Protein AF-A0AA88YGV7-F1 (afdb_monomer)

Organism: Pinctada imbricata (NCBI:txid66713)

Foldseek 3Di:
DADLVLVVVVVVVDVVPDPLAAAEDDFDQDPVTLVRCCVRVDDPDPRYDYDHDDPLVVVLVCLLPDQEAEDEPDPSSVVSVVNNPRYAYEYEPPPPDPDPDDVVVRDPPSHHYDYGPDDDDPDPPPPPPPD

InterPro domains:
  IPR002516 Glycosyl transferase, family 11 [PF01531] (4-113)
  IPR002516 Glycosyl transferase, family 11 [PTHR11927] (3-114)

Secondary structure (DSSP, 8-state):
---HHHHHHHHHHHHTTSSS--EEE---SSHHHHHHHHHHT--SSTTEEEPPP--HHHHHHHHHH-SEEE--SSHHHHHHHHH-TT-EEEEEE---SS----HHHHS-TTSEEEE-S------SSGGGS--

pLDDT: mean 81.96, std 20.13, range [29.48, 97.62]

Radius of gyration: 15.13 Å; Cα contacts (8 Å, |Δi|>4): 131; chains: 1; bounding box: 34×30×39 Å

Structure (mmCIF, N/CA/C/O backbone):
data_AF-A0AA88YGV7-F1
#
_entry.id   AF-A0AA88YGV7-F1
#
loop_
_atom_site.group_PDB
_atom_site.id
_atom_site.type_symbol
_atom_site.label_atom_id
_atom_site.label_alt_id
_atom_site.label_comp_id
_atom_site.label_asym_id
_atom_site.label_entity_id
_atom_site.label_seq_id
_atom_site.pdbx_PDB_ins_code
_atom_site.Cartn_x
_atom_site.Cartn_y
_atom_site.Cartn_z
_atom_site.occupancy
_atom_site.B_iso_or_equiv
_atom_site.auth_seq_id
_atom_site.auth_comp_id
_atom_site.auth_asym_id
_atom_site.auth_atom_id
_atom_site.pdbx_PDB_model_num
ATOM 1 N N . MET A 1 1 ? 8.738 10.174 -6.137 1.00 62.03 1 MET A N 1
ATOM 2 C CA . MET A 1 1 ? 7.913 9.279 -5.294 1.00 62.03 1 MET A CA 1
ATOM 3 C C . MET A 1 1 ? 6.460 9.720 -5.392 1.00 62.03 1 MET A C 1
ATOM 5 O O . MET A 1 1 ? 6.247 10.913 -5.604 1.00 62.03 1 MET A O 1
ATOM 9 N N . PRO A 1 2 ? 5.480 8.809 -5.265 1.00 80.00 2 PRO A N 1
ATOM 10 C CA . PRO A 1 2 ? 4.073 9.193 -5.222 1.00 80.00 2 PRO A CA 1
ATOM 11 C C . PRO A 1 2 ? 3.832 10.193 -4.087 1.00 80.00 2 PRO A C 1
ATOM 13 O O . PRO A 1 2 ? 4.434 10.077 -3.021 1.00 80.00 2 PRO A O 1
ATOM 16 N N . ASN A 1 3 ? 2.970 11.180 -4.310 1.00 86.88 3 ASN A N 1
ATOM 17 C CA . ASN A 1 3 ? 2.624 12.158 -3.279 1.00 86.88 3 ASN A CA 1
ATOM 18 C C . ASN A 1 3 ? 1.488 11.649 -2.374 1.00 86.88 3 ASN A C 1
ATOM 20 O O . ASN A 1 3 ? 0.848 10.635 -2.651 1.00 86.88 3 ASN A O 1
ATOM 24 N N . VAL A 1 4 ? 1.193 12.392 -1.305 1.00 89.75 4 VAL A N 1
ATOM 25 C CA . VAL A 1 4 ? 0.122 12.048 -0.355 1.00 89.75 4 VAL A CA 1
ATOM 26 C C . VAL A 1 4 ? -1.254 11.882 -1.022 1.00 89.75 4 VAL A C 1
ATOM 28 O O . VAL A 1 4 ? -2.037 11.029 -0.608 1.00 89.75 4 VAL A O 1
ATOM 31 N N . LYS A 1 5 ? -1.545 12.620 -2.107 1.00 89.62 5 LYS A N 1
ATOM 32 C CA . LYS A 1 5 ? -2.827 12.511 -2.826 1.00 89.62 5 LYS A CA 1
ATOM 33 C C . LYS A 1 5 ? -3.014 11.123 -3.443 1.00 89.62 5 LYS A C 1
ATOM 35 O O . LYS A 1 5 ? -4.122 10.598 -3.395 1.00 89.62 5 LYS A O 1
ATOM 40 N N . TYR A 1 6 ? -1.947 10.518 -3.971 1.00 90.50 6 TYR A N 1
ATOM 41 C CA . TYR A 1 6 ? -1.993 9.148 -4.488 1.00 90.50 6 TYR A CA 1
ATOM 42 C C . TYR A 1 6 ? -2.369 8.153 -3.388 1.00 90.50 6 TYR A C 1
ATOM 44 O O . TYR A 1 6 ? -3.320 7.392 -3.555 1.00 90.50 6 TYR A O 1
ATOM 52 N N . TYR A 1 7 ? -1.672 8.193 -2.248 1.00 92.00 7 TYR A N 1
ATOM 53 C CA . TYR A 1 7 ? -1.950 7.269 -1.150 1.00 92.00 7 TYR A CA 1
ATOM 54 C C . TYR A 1 7 ? -3.370 7.452 -0.610 1.00 92.00 7 TYR A C 1
ATOM 56 O O . TYR A 1 7 ? -4.061 6.466 -0.383 1.00 92.00 7 TYR A O 1
ATOM 64 N N . ASN A 1 8 ? -3.854 8.691 -0.496 1.00 91.88 8 ASN A N 1
ATOM 65 C CA . ASN A 1 8 ? -5.234 8.954 -0.090 1.00 91.88 8 ASN A CA 1
ATOM 66 C C . ASN A 1 8 ? -6.244 8.382 -1.095 1.00 91.88 8 ASN A C 1
ATOM 68 O O . ASN A 1 8 ? -7.169 7.685 -0.694 1.00 91.88 8 ASN A O 1
ATOM 72 N N . LYS A 1 9 ? -6.036 8.584 -2.401 1.00 91.62 9 LYS A N 1
ATOM 73 C CA . LYS A 1 9 ? -6.897 8.009 -3.448 1.00 91.62 9 LYS A CA 1
ATOM 74 C C . LYS A 1 9 ? -6.895 6.476 -3.408 1.00 91.62 9 LYS A C 1
ATOM 76 O O . LYS A 1 9 ? -7.948 5.861 -3.551 1.00 91.62 9 LYS A O 1
ATOM 81 N N . ALA A 1 10 ? -5.736 5.862 -3.176 1.00 93.50 10 ALA A N 1
ATOM 82 C CA . ALA A 1 10 ? -5.601 4.416 -3.037 1.00 93.50 10 ALA A CA 1
ATOM 83 C C . ALA A 1 10 ? -6.302 3.881 -1.777 1.00 93.50 10 ALA A C 1
ATOM 85 O O . ALA A 1 10 ? -6.981 2.857 -1.831 1.00 93.50 10 ALA A O 1
ATOM 86 N N . ARG A 1 11 ? -6.212 4.595 -0.650 1.00 93.00 11 ARG A N 1
ATOM 87 C CA . ARG A 1 11 ? -6.948 4.247 0.573 1.00 93.00 11 ARG A CA 1
ATOM 88 C C . ARG A 1 11 ? -8.457 4.325 0.362 1.00 93.00 11 ARG A C 1
ATOM 90 O O . ARG A 1 11 ? -9.161 3.383 0.715 1.00 93.00 11 ARG A O 1
ATOM 97 N N . GLU A 1 12 ? -8.948 5.396 -0.257 1.00 92.62 12 GLU A N 1
ATOM 98 C CA . GLU A 1 12 ? -10.374 5.554 -0.573 1.00 92.62 12 GLU A CA 1
ATOM 99 C C . GLU A 1 12 ? -10.873 4.500 -1.572 1.00 92.62 12 GLU A C 1
ATOM 101 O O . GLU A 1 12 ? -11.993 3.995 -1.448 1.00 92.62 12 GLU A O 1
ATOM 106 N N . TYR A 1 13 ? -10.029 4.090 -2.524 1.00 94.25 13 TYR A N 1
ATOM 107 C CA . TYR A 1 13 ? -10.339 2.987 -3.433 1.00 94.25 13 TYR A CA 1
ATOM 108 C C . TYR A 1 13 ? -10.703 1.702 -2.669 1.00 94.25 13 TYR A C 1
ATOM 110 O O . TYR A 1 13 ? -11.729 1.092 -2.976 1.00 94.25 13 TYR A O 1
ATOM 118 N N . PHE A 1 14 ? -9.921 1.331 -1.647 1.00 95.25 14 PHE A N 1
ATOM 119 C CA . PHE A 1 14 ? -10.198 0.148 -0.825 1.00 95.25 14 PHE A CA 1
ATOM 120 C C . PHE A 1 14 ? -11.332 0.372 0.179 1.00 95.25 14 PHE A C 1
ATOM 122 O O . PHE A 1 14 ? -12.210 -0.478 0.303 1.00 95.25 14 PHE A O 1
ATOM 129 N N . LYS A 1 15 ? -11.386 1.528 0.851 1.00 94.06 15 LYS A N 1
ATOM 130 C CA . LYS A 1 15 ? -12.461 1.845 1.811 1.00 94.06 15 LYS A CA 1
ATOM 131 C C . LYS A 1 15 ? -13.852 1.861 1.180 1.00 94.06 15 LYS A C 1
ATOM 133 O O . LYS A 1 15 ? -14.819 1.481 1.827 1.00 94.06 15 LYS A O 1
ATOM 138 N N . SER A 1 16 ? -13.963 2.277 -0.080 1.00 95.12 16 SER A N 1
ATOM 139 C CA . SER A 1 16 ? -15.241 2.267 -0.807 1.00 95.12 16 SER A CA 1
ATOM 140 C C . SER A 1 16 ? -15.707 0.866 -1.228 1.00 95.12 16 SER A C 1
ATOM 142 O O . SER A 1 16 ? -16.862 0.711 -1.615 1.00 95.12 16 SER A O 1
ATOM 144 N N . ARG A 1 17 ? -14.836 -0.151 -1.161 1.00 95.56 17 ARG A N 1
ATOM 145 C CA . ARG A 1 17 ? -15.105 -1.528 -1.625 1.00 95.56 17 ARG A CA 1
ATOM 146 C C . ARG A 1 17 ? -15.115 -2.565 -0.509 1.00 95.56 17 ARG A C 1
ATOM 148 O O . ARG A 1 17 ? -15.694 -3.633 -0.679 1.00 95.56 17 ARG A O 1
ATOM 155 N N . HIS A 1 18 ? -14.511 -2.249 0.629 1.00 95.50 18 HIS A N 1
ATOM 156 C CA . HIS A 1 18 ? -14.349 -3.168 1.746 1.00 95.50 18 HIS A CA 1
ATOM 157 C C . HIS A 1 18 ? -14.751 -2.482 3.052 1.00 95.50 18 HIS A C 1
ATOM 159 O O . HIS A 1 18 ? -14.490 -1.298 3.266 1.00 95.50 18 HIS A O 1
ATOM 165 N N . LYS A 1 19 ? -15.388 -3.234 3.952 1.00 94.19 19 LYS A N 1
ATOM 166 C CA . LYS A 1 19 ? -15.721 -2.756 5.301 1.00 94.19 19 LYS A CA 1
ATOM 167 C C . LYS A 1 19 ? -14.528 -2.984 6.234 1.00 94.19 19 LYS A C 1
ATOM 169 O O . LYS A 1 19 ? -13.805 -3.958 6.071 1.00 94.19 19 LYS A O 1
ATOM 174 N N . ASN A 1 20 ? -14.357 -2.118 7.235 1.00 92.94 20 ASN A N 1
ATOM 175 C CA . ASN A 1 20 ? -13.352 -2.261 8.302 1.00 92.94 20 ASN A CA 1
ATOM 176 C C . ASN A 1 20 ? -11.885 -2.351 7.826 1.00 92.94 20 ASN A C 1
ATOM 178 O O . ASN A 1 20 ? -11.076 -3.040 8.441 1.00 92.94 20 ASN A O 1
ATOM 182 N N . VAL A 1 21 ? -11.525 -1.629 6.760 1.00 95.31 21 VAL A N 1
ATOM 183 C CA . VAL A 1 21 ? -10.158 -1.638 6.213 1.00 95.31 21 VAL A CA 1
ATOM 184 C C . VAL A 1 21 ? -9.158 -1.041 7.202 1.00 95.31 21 VAL A C 1
ATOM 186 O O . VAL A 1 21 ? -9.368 0.058 7.722 1.00 95.31 21 VAL A O 1
ATOM 189 N N . LYS A 1 22 ? -8.049 -1.752 7.418 1.00 95.81 22 LYS A N 1
ATOM 190 C CA . LYS A 1 22 ? -6.871 -1.270 8.143 1.00 95.81 22 LYS A CA 1
ATOM 191 C C . LYS A 1 22 ? -5.690 -1.162 7.188 1.00 95.81 22 LYS A C 1
ATOM 193 O O . LYS A 1 22 ? -5.544 -1.972 6.279 1.00 95.81 22 LYS A O 1
ATOM 198 N N . PHE A 1 23 ? -4.850 -0.163 7.407 1.00 96.12 23 PHE A N 1
ATOM 199 C CA . PHE A 1 23 ? -3.661 0.099 6.613 1.00 96.12 23 PHE A CA 1
ATOM 200 C C . PHE A 1 23 ? -2.423 -0.046 7.486 1.00 96.12 23 PHE A C 1
ATOM 202 O O . PHE A 1 23 ? -2.337 0.535 8.567 1.00 96.12 23 PHE A O 1
ATOM 209 N N . VAL A 1 24 ? -1.452 -0.795 6.986 1.00 96.31 24 VAL A N 1
ATOM 210 C CA . VAL A 1 24 ? -0.140 -0.956 7.606 1.00 96.31 24 VAL A CA 1
ATOM 211 C C . VAL A 1 24 ? 0.877 -0.276 6.699 1.00 96.31 24 VAL A C 1
ATOM 213 O O . VAL A 1 24 ? 0.932 -0.556 5.504 1.00 96.31 24 VAL A O 1
ATOM 216 N N . VAL A 1 25 ? 1.635 0.669 7.249 1.00 95.56 25 VAL A N 1
ATOM 217 C CA . VAL A 1 25 ? 2.631 1.449 6.511 1.00 95.56 25 VAL A CA 1
ATOM 218 C C . VAL A 1 25 ? 4.008 0.868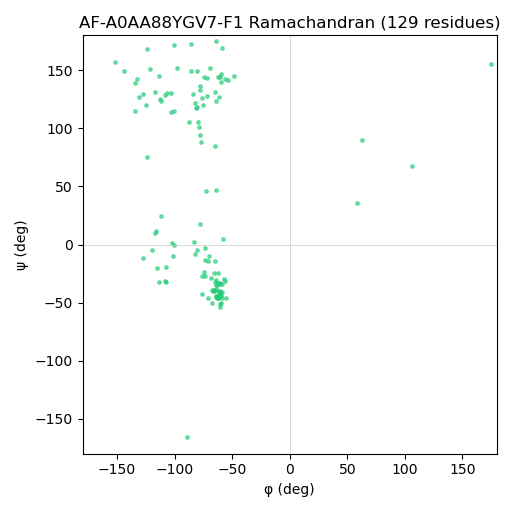 6.787 1.00 95.56 25 VAL A C 1
ATOM 220 O O . VAL A 1 25 ? 4.504 0.935 7.913 1.00 95.56 25 VAL A O 1
ATOM 223 N N . LEU A 1 26 ? 4.610 0.330 5.729 1.00 95.50 26 LEU A N 1
ATOM 224 C CA . LEU A 1 26 ? 5.989 -0.142 5.685 1.00 95.50 26 LEU A CA 1
ATOM 225 C C . LEU A 1 26 ? 6.828 0.895 4.944 1.00 95.50 26 LEU A C 1
ATOM 227 O O . LEU A 1 26 ? 6.445 1.365 3.870 1.0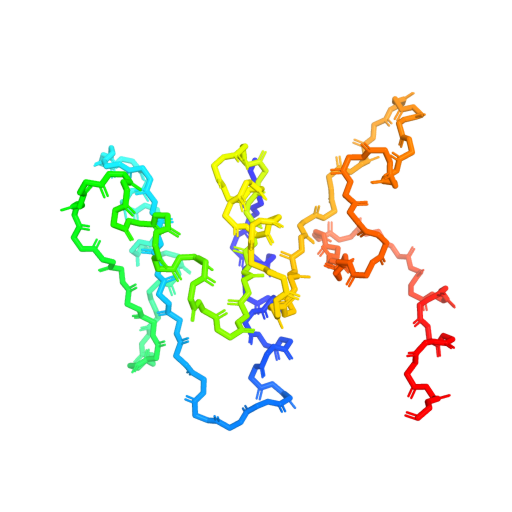0 95.50 26 LEU A O 1
ATOM 231 N N . THR A 1 27 ? 7.951 1.289 5.530 1.00 94.56 27 THR A N 1
ATOM 232 C CA . THR A 1 27 ? 8.802 2.359 5.007 1.00 94.56 27 THR A CA 1
ATOM 233 C C . THR A 1 27 ? 10.244 2.122 5.419 1.00 94.56 27 THR A C 1
ATOM 235 O O . THR A 1 27 ? 10.499 1.484 6.436 1.00 94.56 27 THR A O 1
ATOM 238 N N . SER A 1 28 ? 11.179 2.703 4.665 1.00 92.38 28 SER A N 1
ATOM 239 C CA . SER A 1 28 ? 12.592 2.754 5.034 1.00 92.38 28 SER A CA 1
ATOM 240 C C . SER A 1 28 ? 12.785 3.230 6.484 1.00 92.38 28 SER A C 1
ATOM 242 O O . SER A 1 28 ? 12.027 4.097 6.940 1.00 92.38 28 SER A O 1
ATOM 244 N N . PRO A 1 29 ? 13.800 2.706 7.197 1.00 91.31 29 PRO A N 1
ATOM 245 C CA . PRO A 1 29 ? 14.030 3.022 8.607 1.00 91.31 29 PRO A CA 1
ATOM 246 C C . PRO A 1 29 ? 14.538 4.451 8.829 1.00 91.31 29 PRO A C 1
ATOM 248 O O . PRO A 1 29 ? 14.498 4.956 9.950 1.00 91.31 29 PRO A O 1
ATOM 251 N N . ASP A 1 30 ? 14.983 5.133 7.770 1.00 93.88 30 ASP A N 1
ATOM 252 C CA . ASP A 1 30 ? 15.522 6.479 7.876 1.00 93.88 30 ASP A CA 1
ATOM 253 C C . ASP A 1 30 ? 14.492 7.480 8.426 1.00 93.88 30 ASP A C 1
ATOM 255 O O . ASP A 1 30 ? 13.286 7.430 8.152 1.00 93.88 30 ASP A O 1
ATOM 259 N N . LEU A 1 31 ? 14.999 8.427 9.216 1.00 93.88 31 LEU A N 1
ATOM 260 C CA . LEU A 1 31 ? 14.179 9.403 9.929 1.00 93.88 31 LEU A CA 1
ATOM 261 C C . LEU A 1 31 ? 13.316 10.244 8.984 1.00 93.88 31 LEU A C 1
ATOM 263 O O . LEU A 1 31 ? 12.189 10.592 9.340 1.00 93.88 31 LEU A O 1
ATOM 267 N N . THR A 1 32 ? 13.812 10.552 7.785 1.00 94.50 32 THR A N 1
ATOM 268 C CA . THR A 1 32 ? 13.102 11.385 6.810 1.00 94.50 32 THR A CA 1
ATOM 269 C C . THR A 1 32 ? 11.864 10.662 6.287 1.00 94.50 32 THR A C 1
ATOM 271 O O . THR A 1 32 ? 10.762 11.215 6.343 1.00 94.50 32 THR A O 1
ATOM 274 N N . SER A 1 33 ? 12.012 9.410 5.850 1.00 92.06 33 SER A N 1
ATOM 275 C CA . SER A 1 33 ? 10.910 8.584 5.345 1.00 92.06 33 SER A CA 1
ATOM 276 C C . SER A 1 33 ? 9.870 8.299 6.429 1.00 92.06 33 SER A C 1
ATOM 278 O O . SER A 1 33 ? 8.665 8.466 6.206 1.00 92.06 33 SER A O 1
ATOM 280 N N . ARG A 1 34 ? 10.319 7.941 7.640 1.00 93.75 34 ARG A N 1
ATOM 281 C CA . ARG A 1 34 ? 9.424 7.685 8.780 1.00 93.75 34 ARG A CA 1
ATOM 282 C C . ARG A 1 34 ? 8.653 8.937 9.195 1.00 93.75 34 ARG A C 1
ATOM 284 O O . ARG A 1 34 ? 7.439 8.860 9.400 1.00 93.75 34 ARG A O 1
ATOM 291 N N . LYS A 1 35 ? 9.323 10.095 9.274 1.00 94.44 35 LYS A N 1
ATOM 292 C CA . LYS A 1 35 ? 8.678 11.380 9.582 1.00 94.44 35 LYS A CA 1
ATOM 293 C C . LYS A 1 35 ? 7.642 11.740 8.523 1.00 94.44 35 LYS A C 1
ATOM 295 O O . LYS A 1 35 ? 6.520 12.091 8.873 1.00 94.44 35 LYS A O 1
ATOM 300 N N . TRP A 1 36 ? 7.975 11.589 7.241 1.00 93.50 36 TRP A N 1
ATOM 301 C CA . TRP A 1 36 ? 7.031 11.862 6.161 1.00 93.50 36 TRP A CA 1
ATOM 302 C C . TRP A 1 36 ? 5.772 10.992 6.267 1.00 93.50 36 TRP A C 1
ATOM 304 O O . TRP A 1 36 ? 4.664 11.523 6.193 1.00 93.50 36 TRP A O 1
ATOM 314 N N . CYS A 1 37 ? 5.920 9.684 6.506 1.00 93.62 37 CYS A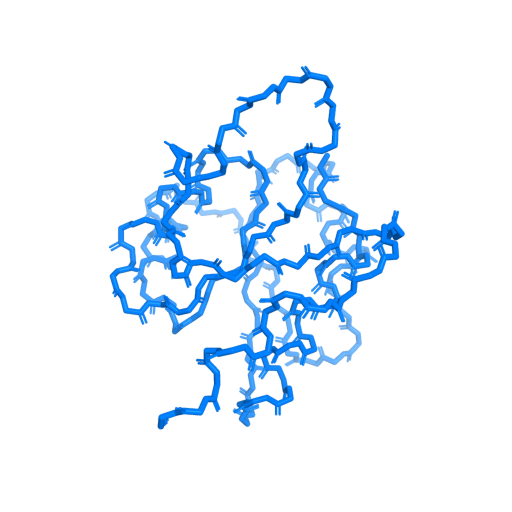 N 1
ATOM 315 C CA . CYS A 1 37 ? 4.781 8.777 6.677 1.00 93.62 37 CYS A CA 1
ATOM 316 C C . CYS A 1 37 ? 3.912 9.172 7.873 1.00 93.62 37 CYS A C 1
ATOM 318 O O . CYS A 1 37 ? 2.687 9.201 7.761 1.00 93.62 37 CYS A O 1
ATOM 320 N N . LYS A 1 38 ? 4.537 9.516 9.003 1.00 92.56 38 LYS A N 1
ATOM 321 C CA . LYS A 1 38 ? 3.830 9.969 10.203 1.00 92.56 38 LYS A CA 1
ATOM 322 C C . LYS A 1 38 ? 3.028 11.247 9.950 1.00 92.56 38 LYS A C 1
ATOM 324 O O . LYS A 1 38 ? 1.871 11.309 10.340 1.00 92.56 38 LYS A O 1
ATOM 329 N N . ASP A 1 39 ? 3.617 12.223 9.268 1.00 92.75 39 ASP A N 1
ATOM 330 C CA . ASP A 1 39 ? 2.985 13.527 9.045 1.00 92.75 39 ASP A CA 1
ATOM 331 C C . ASP A 1 39 ? 1.894 13.485 7.956 1.00 92.75 39 ASP A C 1
ATOM 333 O O . ASP A 1 39 ? 0.975 14.301 7.977 1.00 92.75 39 ASP A O 1
ATOM 337 N N . ASN A 1 40 ? 1.985 12.553 6.995 1.00 91.50 40 ASN A N 1
ATOM 338 C CA . ASN A 1 40 ? 1.132 12.546 5.796 1.00 91.50 40 ASN A CA 1
ATOM 339 C C . ASN A 1 40 ? 0.153 11.370 5.708 1.00 91.50 40 ASN A C 1
ATOM 341 O O . ASN A 1 40 ? -0.914 11.518 5.114 1.00 91.50 40 ASN A O 1
ATOM 345 N N . LEU A 1 41 ? 0.516 10.192 6.224 1.00 90.94 41 LEU A N 1
ATOM 346 C CA . LEU A 1 41 ? -0.273 8.962 6.065 1.00 90.94 41 LEU A CA 1
ATOM 347 C C . LEU A 1 41 ? -0.979 8.547 7.350 1.00 90.94 41 LEU A C 1
ATOM 349 O O . LEU A 1 41 ? -2.072 7.978 7.289 1.00 90.94 41 LEU A O 1
ATOM 353 N N . ILE A 1 42 ? -0.372 8.836 8.501 1.00 90.94 42 ILE A N 1
ATOM 354 C CA . ILE A 1 42 ? -0.982 8.568 9.798 1.00 90.94 42 ILE A CA 1
ATOM 355 C C . ILE A 1 42 ? -1.982 9.681 10.082 1.00 90.94 42 ILE A C 1
ATOM 357 O O . ILE A 1 42 ? -1.636 10.829 10.345 1.00 90.94 42 ILE A O 1
ATOM 361 N N . ASN A 1 43 ? -3.255 9.337 9.943 1.00 72.44 43 ASN A N 1
ATOM 362 C CA . ASN A 1 43 ? -4.367 10.254 10.098 1.00 72.44 43 ASN A CA 1
ATOM 363 C C . ASN A 1 43 ? -5.027 10.107 11.476 1.00 72.44 43 ASN A C 1
ATOM 365 O O . ASN A 1 43 ? -4.741 9.190 12.237 1.00 72.44 43 ASN A O 1
ATOM 369 N N . LYS A 1 44 ? -5.948 11.027 11.793 1.00 60.31 44 LYS A N 1
ATOM 370 C CA . LYS A 1 44 ? -6.725 11.006 13.048 1.00 60.31 44 LYS A CA 1
ATOM 371 C C . LYS A 1 44 ? -7.660 9.795 13.176 1.00 60.31 44 LYS A C 1
ATOM 373 O O . LYS A 1 44 ? -8.206 9.567 14.250 1.00 60.31 44 LYS A O 1
ATOM 378 N N . THR A 1 45 ? -7.908 9.061 12.092 1.00 65.69 45 THR A N 1
ATOM 379 C CA . THR A 1 45 ? -8.703 7.833 12.144 1.00 65.69 45 THR A CA 1
ATOM 380 C C . THR A 1 45 ? -7.791 6.681 12.546 1.00 65.69 45 THR A C 1
ATOM 382 O O . THR A 1 45 ? -6.744 6.485 11.941 1.00 65.69 45 THR A O 1
ATOM 385 N N . ASN A 1 46 ? -8.188 5.902 13.554 1.00 83.06 46 ASN A N 1
ATOM 386 C CA . ASN A 1 46 ? -7.422 4.767 14.097 1.00 83.06 46 ASN A CA 1
ATOM 387 C C . ASN A 1 46 ? -7.421 3.539 13.153 1.00 83.06 46 ASN A C 1
ATOM 389 O O . ASN A 1 46 ? -7.720 2.406 13.549 1.00 83.06 46 ASN A O 1
ATOM 393 N N . ASP A 1 47 ? -7.181 3.764 11.863 1.00 92.19 47 ASP A N 1
ATOM 394 C CA . ASP A 1 47 ? -7.200 2.764 10.798 1.00 92.19 47 ASP A CA 1
ATOM 395 C C . ASP A 1 47 ? -5.858 2.620 10.072 1.00 92.19 47 ASP A C 1
ATOM 397 O O . ASP A 1 47 ? -5.749 1.737 9.229 1.00 92.19 47 ASP A O 1
ATOM 401 N N . THR A 1 48 ? -4.853 3.445 10.385 1.00 94.81 48 THR A N 1
ATOM 402 C CA . THR A 1 48 ? -3.531 3.404 9.742 1.00 94.81 48 THR A CA 1
ATOM 403 C C . THR A 1 48 ? -2.424 3.325 10.774 1.00 94.81 48 THR A C 1
ATOM 405 O O . THR A 1 48 ? -2.366 4.144 11.689 1.00 94.81 48 THR A O 1
ATOM 408 N N . PHE A 1 49 ? -1.522 2.366 10.599 1.00 94.38 49 PHE A N 1
ATOM 409 C CA . PHE A 1 49 ? -0.468 2.061 11.554 1.00 94.38 49 PHE A CA 1
ATOM 410 C C . PHE A 1 49 ? 0.888 2.118 10.863 1.00 94.38 49 PHE A C 1
ATOM 412 O O . PHE A 1 49 ? 1.138 1.377 9.915 1.00 94.38 49 PHE A O 1
ATOM 419 N N . LEU A 1 50 ? 1.768 2.997 11.341 1.00 94.81 50 LEU A N 1
ATOM 420 C CA . LEU A 1 50 ? 3.179 2.974 10.969 1.00 94.81 50 LEU A CA 1
ATOM 421 C C . LEU A 1 50 ? 3.872 1.927 11.832 1.00 94.81 50 LEU A C 1
ATOM 423 O O . LEU A 1 50 ? 3.902 2.078 13.055 1.00 94.81 50 LEU A O 1
ATOM 427 N N . LEU A 1 51 ? 4.428 0.888 11.211 1.00 93.81 51 LEU A N 1
ATOM 428 C CA . LEU A 1 51 ? 5.162 -0.114 11.973 1.00 93.81 51 LEU A CA 1
ATOM 429 C C . LEU A 1 51 ? 6.478 0.453 12.525 1.00 93.81 51 LEU A C 1
ATOM 431 O O . LEU A 1 51 ? 7.068 1.385 11.947 1.00 93.81 51 LEU A O 1
ATOM 435 N N . PRO A 1 52 ? 6.959 -0.082 13.662 1.00 92.19 52 PRO A N 1
ATOM 436 C CA . PRO A 1 52 ? 8.345 0.113 14.059 1.00 92.19 52 PRO A CA 1
ATOM 437 C C . PRO A 1 52 ? 9.289 -0.419 12.973 1.00 92.19 52 PRO A C 1
ATOM 439 O O . PRO A 1 52 ? 8.869 -1.064 12.015 1.00 92.19 52 PRO A O 1
ATOM 442 N N . GLU A 1 53 ? 10.568 -0.098 13.106 1.00 92.88 53 GLU A N 1
ATOM 443 C CA . GLU A 1 53 ? 11.587 -0.740 12.285 1.00 92.88 53 GLU A CA 1
ATOM 444 C C . GLU A 1 53 ? 11.596 -2.248 12.570 1.00 92.88 53 GLU A C 1
ATOM 446 O O . GLU A 1 53 ? 11.676 -2.660 13.727 1.00 92.88 53 GLU A O 1
ATOM 451 N N . ASN A 1 54 ? 11.481 -3.047 11.510 1.00 92.62 54 ASN A N 1
ATOM 452 C CA . ASN A 1 54 ? 11.554 -4.501 11.553 1.00 92.62 54 ASN A CA 1
ATOM 453 C C . ASN A 1 54 ? 12.650 -4.986 10.604 1.00 92.62 54 ASN A C 1
ATOM 455 O O . ASN A 1 54 ? 13.126 -4.248 9.739 1.00 92.62 54 ASN A O 1
ATOM 459 N N . ALA A 1 55 ? 12.997 -6.265 10.725 1.00 95.38 55 ALA A N 1
ATOM 460 C CA . ALA A 1 55 ? 13.794 -6.925 9.708 1.00 95.38 55 ALA A CA 1
ATOM 461 C C . ALA A 1 55 ? 13.044 -6.944 8.361 1.00 95.38 55 ALA A C 1
ATOM 463 O O . ALA A 1 55 ? 11.817 -7.076 8.308 1.00 95.38 55 ALA A O 1
ATOM 464 N N . VAL A 1 56 ? 13.787 -6.812 7.264 1.00 94.44 56 VAL A N 1
ATOM 465 C CA . VAL A 1 56 ? 13.241 -6.627 5.908 1.00 94.44 56 VAL A CA 1
ATOM 466 C C . VAL A 1 56 ? 12.365 -7.814 5.480 1.00 94.44 56 VAL A C 1
ATOM 468 O O . VAL A 1 56 ? 11.363 -7.645 4.785 1.00 94.44 56 VAL A O 1
ATOM 471 N N . GLU A 1 57 ? 12.705 -9.018 5.929 1.00 95.94 57 GLU A N 1
ATOM 472 C CA . GLU A 1 57 ? 11.939 -10.242 5.721 1.00 95.94 57 GLU A CA 1
ATOM 473 C C . GLU A 1 57 ? 10.566 -10.222 6.409 1.00 95.94 57 GLU A C 1
ATOM 475 O O . GLU A 1 57 ? 9.612 -10.776 5.863 1.00 95.94 57 GLU A O 1
ATOM 480 N N . ILE A 1 58 ? 10.431 -9.543 7.554 1.00 96.88 58 ILE A N 1
ATOM 481 C CA . ILE A 1 58 ? 9.149 -9.388 8.257 1.00 96.88 58 ILE A CA 1
ATOM 482 C C . ILE A 1 58 ? 8.250 -8.442 7.461 1.00 96.88 58 ILE A C 1
ATOM 484 O O . ILE A 1 58 ? 7.094 -8.766 7.195 1.00 96.88 58 ILE A O 1
ATOM 488 N N . ASP A 1 59 ? 8.790 -7.309 7.012 1.00 96.75 59 ASP A N 1
ATOM 489 C CA . ASP A 1 59 ? 8.056 -6.361 6.171 1.00 96.75 59 ASP A CA 1
ATOM 490 C C . ASP A 1 59 ? 7.609 -7.018 4.853 1.00 96.75 59 ASP A C 1
ATOM 492 O O . ASP A 1 59 ? 6.466 -6.859 4.417 1.00 96.75 59 ASP A O 1
ATOM 496 N N . MET A 1 60 ? 8.475 -7.833 4.243 1.00 97.25 60 MET A N 1
ATOM 497 C CA . MET A 1 60 ? 8.132 -8.610 3.052 1.00 97.25 60 MET A CA 1
ATOM 498 C C . MET A 1 60 ? 7.030 -9.639 3.341 1.00 97.25 60 MET A C 1
ATOM 500 O O . MET A 1 60 ? 6.076 -9.754 2.571 1.00 97.25 60 MET A O 1
ATOM 504 N N . PHE A 1 61 ? 7.121 -10.362 4.460 1.00 97.50 61 PHE A N 1
ATOM 505 C CA . PHE A 1 61 ? 6.097 -11.318 4.881 1.00 97.50 61 PHE A CA 1
ATOM 506 C C . PHE A 1 61 ? 4.729 -10.645 5.056 1.00 97.50 61 PHE A C 1
ATOM 508 O O . PHE A 1 61 ? 3.715 -11.192 4.616 1.00 97.50 61 PHE A O 1
ATOM 515 N N . ILE A 1 62 ? 4.695 -9.438 5.626 1.00 97.31 62 ILE A N 1
ATOM 516 C CA . ILE A 1 62 ? 3.470 -8.645 5.774 1.00 97.31 62 ILE A CA 1
ATOM 517 C C . ILE A 1 62 ? 2.886 -8.287 4.402 1.00 97.31 62 ILE A C 1
ATOM 519 O O . ILE A 1 62 ? 1.688 -8.481 4.186 1.00 97.31 62 ILE A O 1
ATOM 523 N N . LEU A 1 63 ? 3.706 -7.828 3.447 1.00 96.81 63 LEU A N 1
ATOM 524 C CA . LEU A 1 63 ? 3.243 -7.531 2.082 1.00 96.81 63 LEU A CA 1
ATOM 525 C C . LEU A 1 63 ? 2.653 -8.764 1.387 1.00 96.81 63 LEU A C 1
ATOM 527 O O . LEU A 1 63 ? 1.599 -8.667 0.757 1.00 96.81 63 LEU A O 1
ATOM 531 N N . ILE A 1 64 ? 3.308 -9.921 1.518 1.00 97.62 64 ILE A N 1
ATOM 532 C CA . ILE A 1 64 ? 2.897 -11.177 0.871 1.00 97.62 64 ILE A CA 1
ATOM 533 C C . ILE A 1 64 ? 1.583 -11.724 1.442 1.00 97.62 64 ILE A C 1
ATOM 535 O O . ILE A 1 64 ? 0.833 -12.378 0.720 1.00 97.62 64 ILE A O 1
ATOM 539 N N . ASN A 1 65 ? 1.285 -11.445 2.713 1.00 97.06 65 ASN A N 1
ATOM 540 C CA . ASN A 1 65 ? 0.083 -11.937 3.392 1.00 97.06 65 ASN A CA 1
ATOM 541 C C . ASN A 1 65 ? -1.047 -10.903 3.499 1.00 97.06 65 ASN A C 1
ATOM 543 O O . ASN A 1 65 ? -2.103 -11.215 4.040 1.00 97.06 65 ASN A O 1
ATOM 547 N N . SER A 1 66 ? -0.852 -9.681 3.002 1.00 97.19 66 SER A N 1
ATOM 548 C CA . SER A 1 66 ? -1.900 -8.656 3.010 1.00 97.19 66 SER A CA 1
ATOM 549 C C . SER A 1 66 ? -2.999 -8.971 1.987 1.00 97.19 66 SER A C 1
ATOM 551 O O . SER A 1 66 ? -2.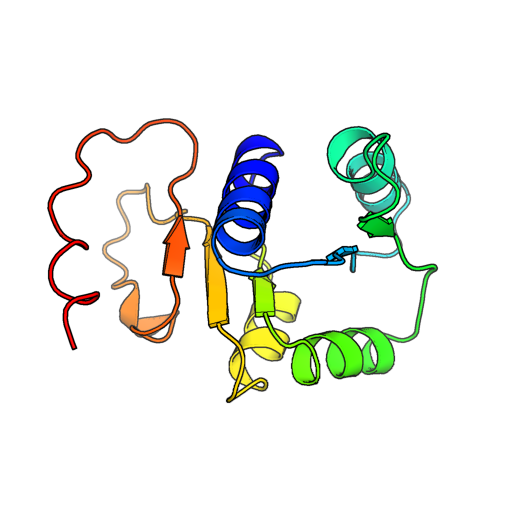702 -9.412 0.877 1.00 97.19 66 SER A O 1
ATOM 553 N N . ASP A 1 67 ? -4.263 -8.675 2.311 1.00 97.25 67 ASP A N 1
ATOM 554 C CA . ASP A 1 67 ? -5.394 -8.839 1.376 1.00 97.25 67 ASP A CA 1
ATOM 555 C C . ASP A 1 67 ? -5.253 -7.943 0.133 1.00 97.25 67 ASP A C 1
ATOM 557 O O . ASP A 1 67 ? -5.672 -8.276 -0.981 1.00 97.25 67 ASP A O 1
ATOM 561 N N . HIS A 1 68 ? -4.654 -6.770 0.333 1.00 97.12 68 HIS A N 1
ATOM 562 C CA . HIS A 1 68 ? -4.478 -5.726 -0.663 1.00 97.12 68 HIS A CA 1
ATOM 563 C C . HIS A 1 68 ? -3.136 -5.027 -0.463 1.00 97.12 68 HIS A C 1
ATOM 565 O O . HIS A 1 68 ? -2.668 -4.889 0.667 1.00 97.12 68 HIS A O 1
ATOM 571 N N . VAL A 1 69 ? -2.533 -4.535 -1.548 1.00 97.50 69 VAL A N 1
ATOM 572 C CA . VAL A 1 69 ? -1.228 -3.861 -1.492 1.00 97.50 69 VAL A CA 1
ATOM 573 C C . VAL A 1 69 ? -1.273 -2.538 -2.253 1.00 97.50 69 VAL A C 1
ATOM 575 O O . VAL A 1 69 ? -1.644 -2.491 -3.424 1.00 97.50 69 VAL A O 1
ATOM 578 N N . ILE A 1 70 ? -0.862 -1.449 -1.599 1.00 95.88 70 ILE A N 1
ATOM 579 C CA . ILE A 1 70 ? -0.603 -0.152 -2.239 1.00 95.88 70 ILE A CA 1
ATOM 580 C C . ILE A 1 70 ? 0.910 -0.009 -2.364 1.00 95.88 70 ILE A C 1
ATOM 582 O O . ILE A 1 70 ? 1.598 0.100 -1.351 1.00 95.88 70 ILE A O 1
ATOM 586 N N . ILE A 1 71 ? 1.436 0.010 -3.588 1.00 94.06 71 ILE A N 1
ATOM 587 C CA . ILE A 1 71 ? 2.883 0.119 -3.805 1.00 94.06 71 ILE A CA 1
ATOM 588 C C . ILE A 1 71 ? 3.318 1.552 -4.117 1.00 94.06 71 ILE A C 1
ATOM 590 O O . ILE A 1 71 ? 2.569 2.351 -4.689 1.00 94.06 71 ILE A O 1
ATOM 594 N N . SER A 1 72 ? 4.563 1.859 -3.752 1.00 90.12 72 SER A N 1
ATOM 595 C CA . SER A 1 72 ? 5.305 3.026 -4.233 1.00 90.12 72 SER A CA 1
ATOM 596 C C . SER A 1 72 ? 6.084 2.678 -5.518 1.00 90.12 72 SER A C 1
ATOM 598 O O . SER A 1 72 ? 5.834 1.652 -6.145 1.00 90.12 72 SER A O 1
ATOM 600 N N . THR A 1 73 ? 7.037 3.518 -5.936 1.00 84.69 73 THR A N 1
ATOM 601 C CA . THR A 1 73 ? 7.903 3.253 -7.107 1.00 84.69 73 THR A CA 1
ATOM 602 C C . THR A 1 73 ? 9.114 2.366 -6.804 1.00 84.69 73 THR A C 1
ATOM 604 O O . THR A 1 73 ? 9.958 2.186 -7.675 1.00 84.69 73 THR A O 1
ATOM 607 N N . GLY A 1 74 ? 9.261 1.877 -5.570 1.00 85.12 74 GLY A N 1
ATOM 608 C CA . GLY A 1 74 ? 10.410 1.064 -5.164 1.00 85.12 74 GLY A CA 1
ATOM 609 C C . GLY A 1 74 ? 10.293 -0.405 -5.580 1.00 85.12 74 GLY A C 1
ATOM 610 O O . GLY A 1 74 ? 9.200 -0.973 -5.590 1.00 85.12 74 GLY A O 1
ATOM 611 N N . THR A 1 75 ? 11.434 -1.046 -5.845 1.00 90.06 75 THR A N 1
ATOM 612 C CA . THR A 1 75 ? 11.516 -2.482 -6.174 1.00 90.06 75 THR A CA 1
ATOM 613 C C . THR A 1 75 ? 11.068 -3.378 -5.021 1.00 90.06 75 THR A C 1
ATOM 615 O O . THR A 1 75 ? 10.509 -4.440 -5.264 1.00 90.06 75 THR A O 1
ATOM 618 N N . PHE A 1 76 ? 11.249 -2.945 -3.770 1.00 93.94 76 PHE A N 1
ATOM 619 C CA . PHE A 1 76 ? 10.814 -3.701 -2.593 1.00 93.94 76 PHE A CA 1
ATOM 620 C C . PHE A 1 76 ? 9.296 -3.938 -2.582 1.00 93.94 76 PHE A C 1
ATOM 622 O O . PHE A 1 76 ? 8.840 -5.078 -2.543 1.00 93.94 76 PHE A O 1
ATOM 629 N N . GLY A 1 77 ? 8.511 -2.859 -2.702 1.00 93.75 77 GLY A N 1
ATOM 630 C CA . GLY A 1 77 ? 7.052 -2.953 -2.782 1.0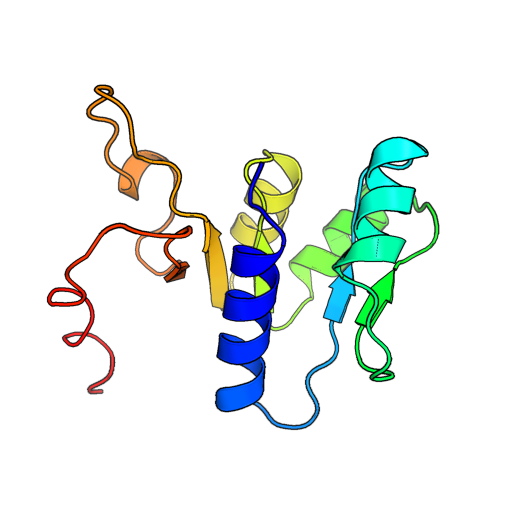0 93.75 77 GLY A CA 1
ATOM 631 C C . GLY A 1 77 ? 6.590 -3.709 -4.027 1.00 93.75 77 GLY A C 1
ATOM 632 O O . GLY A 1 77 ? 5.629 -4.470 -3.955 1.00 93.75 77 GLY A O 1
ATOM 633 N N . TRP A 1 78 ? 7.309 -3.554 -5.145 1.00 94.75 78 TRP A N 1
ATOM 634 C CA . TRP A 1 78 ? 7.047 -4.310 -6.368 1.00 94.75 78 TRP A CA 1
ATOM 635 C C . TRP A 1 78 ? 7.178 -5.822 -6.147 1.00 94.75 78 TRP A C 1
ATOM 637 O O . TRP A 1 78 ? 6.251 -6.559 -6.469 1.00 94.75 78 TRP A O 1
ATOM 647 N N . TRP A 1 79 ? 8.279 -6.289 -5.548 1.00 95.94 79 TRP A N 1
ATOM 648 C CA . TRP A 1 79 ? 8.484 -7.716 -5.281 1.00 95.94 79 TRP A CA 1
ATOM 649 C C . TRP A 1 79 ? 7.486 -8.266 -4.264 1.00 95.94 79 TRP A C 1
ATOM 651 O O . TRP A 1 79 ? 6.944 -9.347 -4.488 1.00 95.94 79 TRP A O 1
ATOM 661 N N . GLY A 1 80 ? 7.172 -7.514 -3.205 1.00 96.31 80 GLY A N 1
ATOM 662 C CA . GLY A 1 80 ? 6.148 -7.924 -2.239 1.00 96.31 80 GLY A CA 1
ATOM 663 C C . GLY A 1 80 ? 4.773 -8.101 -2.880 1.00 96.31 80 GLY A C 1
ATOM 664 O O . GLY A 1 80 ? 4.114 -9.117 -2.666 1.00 96.31 80 GLY A O 1
ATOM 665 N N . ALA A 1 81 ? 4.372 -7.167 -3.743 1.00 95.62 81 ALA A N 1
ATOM 666 C CA . ALA A 1 81 ? 3.135 -7.275 -4.508 1.00 95.62 81 ALA A CA 1
ATOM 667 C C . ALA A 1 81 ? 3.173 -8.408 -5.549 1.00 95.62 81 ALA A C 1
ATOM 669 O O . ALA A 1 81 ? 2.185 -9.112 -5.726 1.00 95.62 81 ALA A O 1
ATOM 670 N N . TRP A 1 82 ? 4.305 -8.618 -6.227 1.00 95.56 82 TRP A N 1
ATOM 671 C CA . TRP A 1 82 ? 4.462 -9.679 -7.227 1.00 95.56 82 TRP A CA 1
ATOM 672 C C . TRP A 1 82 ? 4.378 -11.082 -6.621 1.00 95.56 82 TRP A C 1
ATOM 674 O O . TRP A 1 82 ? 3.808 -11.996 -7.229 1.00 95.56 82 TRP A O 1
ATOM 684 N N . LEU A 1 83 ? 4.960 -11.269 -5.437 1.00 96.69 83 LEU A N 1
ATOM 685 C CA . LEU A 1 83 ? 4.923 -12.534 -4.706 1.00 96.69 83 LEU A CA 1
ATOM 686 C C . LEU A 1 83 ? 3.544 -12.792 -4.082 1.00 96.69 83 LEU A C 1
ATOM 688 O O . LEU A 1 83 ? 3.141 -13.948 -3.957 1.00 96.69 83 LEU A O 1
ATOM 692 N N . ASN A 1 84 ? 2.781 -11.741 -3.773 1.00 97.00 84 ASN A N 1
ATOM 693 C CA . ASN A 1 84 ? 1.404 -11.858 -3.308 1.00 97.00 84 ASN A CA 1
ATOM 694 C C . ASN A 1 84 ? 0.430 -12.168 -4.461 1.00 97.00 84 ASN A C 1
ATOM 696 O O . ASN A 1 84 ? -0.172 -11.283 -5.063 1.00 97.00 84 ASN A O 1
ATOM 700 N N . LYS A 1 85 ? 0.229 -13.456 -4.758 1.00 92.75 85 LYS A N 1
ATOM 701 C CA . LYS A 1 85 ? -0.636 -13.902 -5.869 1.00 92.75 85 LYS A CA 1
ATOM 702 C C . LYS A 1 85 ? -2.136 -13.678 -5.658 1.00 92.75 85 LYS A C 1
ATOM 704 O O . LYS A 1 85 ? -2.902 -13.892 -6.592 1.00 92.75 85 LYS A O 1
ATOM 709 N N . LYS A 1 86 ? -2.563 -13.306 -4.449 1.00 93.38 86 LYS A N 1
ATOM 710 C CA . LYS A 1 86 ? -3.984 -13.162 -4.091 1.00 93.38 86 LYS A CA 1
ATOM 711 C C . LYS A 1 86 ? -4.408 -11.704 -3.933 1.00 93.38 86 LYS A C 1
ATOM 713 O O . LYS A 1 86 ? -5.603 -11.422 -3.982 1.00 93.38 86 LYS A O 1
ATOM 718 N N . ALA A 1 87 ? -3.460 -10.790 -3.742 1.00 95.31 87 ALA A N 1
ATOM 719 C CA . ALA A 1 87 ? -3.789 -9.405 -3.467 1.00 95.31 87 ALA A CA 1
ATOM 720 C C . ALA A 1 87 ? -4.284 -8.647 -4.694 1.00 95.31 87 ALA A C 1
ATOM 722 O O . ALA A 1 87 ? -3.758 -8.752 -5.802 1.00 95.31 87 ALA A O 1
ATOM 723 N N . THR A 1 88 ? -5.239 -7.757 -4.440 1.00 95.38 88 THR A N 1
ATOM 724 C CA . THR A 1 88 ? -5.463 -6.616 -5.329 1.00 95.38 88 THR A CA 1
ATOM 725 C C . THR A 1 88 ? -4.360 -5.590 -5.093 1.00 95.38 88 THR A C 1
ATOM 727 O O . THR A 1 88 ? -4.209 -5.077 -3.981 1.00 95.38 88 THR A O 1
ATOM 730 N N . VAL A 1 89 ? -3.597 -5.282 -6.141 1.00 95.44 89 VAL A N 1
ATOM 731 C CA . VAL A 1 89 ? -2.466 -4.351 -6.074 1.00 95.44 89 VAL A CA 1
ATOM 732 C C . VAL A 1 89 ? -2.832 -3.034 -6.745 1.00 95.44 89 VAL A C 1
ATOM 734 O O . VAL A 1 89 ? -3.303 -3.017 -7.881 1.00 95.44 89 VAL A O 1
ATOM 737 N N . VAL A 1 90 ? -2.581 -1.925 -6.053 1.00 93.81 90 VAL A N 1
ATOM 738 C CA . VAL A 1 90 ? -2.699 -0.562 -6.577 1.00 93.81 90 VAL A CA 1
ATOM 739 C C . VAL A 1 90 ? -1.307 0.031 -6.762 1.00 93.81 90 VAL A C 1
ATOM 741 O O . VAL A 1 90 ? -0.504 0.034 -5.827 1.00 93.81 90 VAL A O 1
ATOM 744 N N . LYS A 1 91 ? -1.038 0.564 -7.959 1.00 90.25 91 LYS A N 1
ATOM 745 C CA . LYS A 1 91 ? 0.235 1.192 -8.331 1.00 90.25 91 LYS A CA 1
ATOM 746 C C . LYS A 1 91 ? 0.063 2.639 -8.778 1.00 90.25 91 LYS A C 1
ATOM 748 O O . LYS A 1 91 ? -0.964 3.023 -9.346 1.00 90.25 91 LYS A O 1
ATOM 753 N N . TRP A 1 92 ? 1.109 3.433 -8.564 1.00 85.38 92 TRP A N 1
ATOM 754 C CA . TRP A 1 92 ? 1.152 4.823 -9.002 1.00 85.38 92 TRP A CA 1
ATOM 755 C C . TRP A 1 92 ? 1.447 4.917 -10.498 1.00 85.38 92 TRP A C 1
ATOM 757 O O . TRP A 1 92 ? 2.333 4.233 -11.012 1.00 85.38 92 TRP A O 1
ATOM 767 N N . ASN A 1 93 ? 0.718 5.789 -11.190 1.00 73.75 93 ASN A N 1
ATOM 768 C CA . ASN A 1 93 ? 0.998 6.117 -12.579 1.00 73.75 93 ASN A CA 1
ATOM 769 C C . ASN A 1 93 ? 2.172 7.103 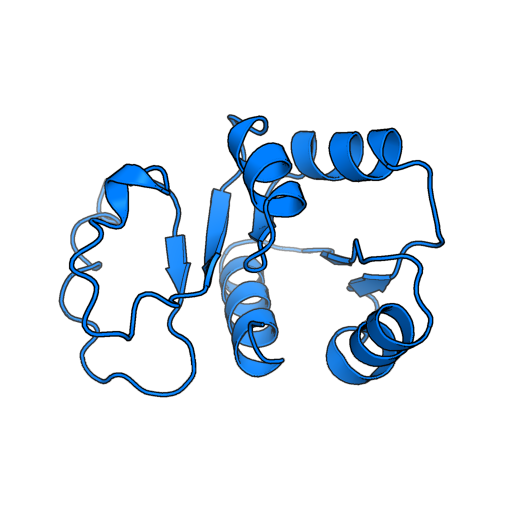-12.679 1.00 73.75 93 ASN A C 1
ATOM 771 O O . ASN A 1 93 ? 2.001 8.296 -12.436 1.00 73.75 93 ASN A O 1
ATOM 775 N N . ASN A 1 94 ? 3.361 6.600 -13.015 1.00 65.06 94 ASN A N 1
ATOM 776 C CA . ASN A 1 94 ? 4.580 7.394 -13.208 1.00 65.06 94 ASN A CA 1
ATOM 777 C C . ASN A 1 94 ? 5.124 7.343 -14.642 1.00 65.06 94 ASN A C 1
ATOM 779 O O . ASN A 1 94 ? 6.248 7.782 -14.877 1.00 65.06 94 ASN A O 1
ATOM 783 N N . LEU A 1 95 ? 4.351 6.814 -15.594 1.00 58.25 95 LEU A N 1
ATOM 784 C CA . LEU A 1 95 ? 4.775 6.654 -16.990 1.00 58.25 95 LEU A CA 1
ATOM 785 C C . LEU A 1 95 ? 4.708 7.965 -17.795 1.00 58.25 95 LEU A C 1
ATOM 787 O O . LEU A 1 95 ? 4.747 7.953 -19.020 1.00 58.25 95 LEU A O 1
ATOM 791 N N . SER A 1 96 ? 4.637 9.114 -17.121 1.00 48.69 96 SER A N 1
ATOM 792 C CA . SER A 1 96 ? 4.757 10.426 -17.749 1.00 48.69 96 SER A CA 1
ATOM 793 C C . SER A 1 96 ? 6.232 10.740 -18.037 1.00 48.69 96 SER A C 1
ATOM 795 O O . SER A 1 96 ? 6.956 11.239 -17.174 1.00 48.69 96 SER A O 1
ATOM 797 N N . GLY A 1 97 ? 6.671 10.426 -19.253 1.00 47.28 97 GLY A N 1
ATOM 798 C CA . GLY A 1 97 ? 7.955 10.816 -19.836 1.00 47.28 97 GLY A CA 1
ATOM 799 C C . GLY A 1 97 ? 8.137 10.156 -21.204 1.00 47.28 97 GLY A C 1
ATOM 800 O O . GLY A 1 97 ? 7.571 9.093 -21.435 1.00 47.28 97 GLY A O 1
ATOM 801 N N . ASP A 1 98 ? 8.944 10.744 -22.093 1.00 47.44 98 ASP A N 1
ATOM 802 C CA . ASP A 1 98 ? 9.174 10.324 -23.499 1.00 47.44 98 ASP A CA 1
ATOM 803 C C . ASP A 1 98 ? 9.694 8.885 -23.700 1.00 47.44 98 ASP A C 1
ATOM 805 O O . ASP A 1 98 ? 10.016 8.452 -24.810 1.00 47.44 98 ASP A O 1
ATOM 809 N N . ARG A 1 99 ? 9.801 8.108 -22.625 1.00 50.47 99 ARG A N 1
ATOM 810 C CA . ARG A 1 99 ? 10.207 6.716 -22.669 1.00 50.47 99 ARG A CA 1
ATOM 811 C C . ARG A 1 99 ? 8.972 5.851 -22.906 1.00 50.47 99 ARG A C 1
ATOM 813 O O . ARG A 1 99 ? 8.189 5.613 -21.993 1.00 50.47 99 ARG A O 1
ATOM 820 N N . LYS A 1 100 ? 8.848 5.350 -24.135 1.00 53.78 100 LYS A N 1
ATOM 821 C CA . LYS A 1 100 ? 7.859 4.361 -24.599 1.00 53.78 100 LYS A CA 1
ATOM 822 C C . LYS A 1 100 ? 8.005 2.982 -23.916 1.00 53.78 100 LYS A C 1
ATOM 824 O O . LYS A 1 100 ? 8.037 1.967 -24.602 1.00 53.78 100 LYS A O 1
ATOM 829 N N . TRP A 1 101 ? 8.149 2.913 -22.595 1.00 58.25 101 TRP A N 1
ATOM 830 C CA . TRP A 1 101 ? 8.099 1.630 -21.891 1.00 58.25 101 TRP A CA 1
ATOM 831 C C . TRP A 1 101 ? 6.648 1.194 -21.791 1.00 58.25 101 TRP A C 1
ATOM 833 O O . TRP A 1 101 ? 5.801 1.951 -21.307 1.00 58.25 101 TRP A O 1
ATOM 843 N N . ASN A 1 102 ? 6.357 -0.019 -22.250 1.00 62.84 102 ASN A N 1
ATOM 844 C CA . ASN A 1 102 ? 5.030 -0.566 -22.083 1.00 62.84 102 ASN A CA 1
ATOM 845 C C . ASN A 1 102 ? 4.834 -0.916 -20.602 1.00 62.84 102 ASN A C 1
ATOM 847 O O . ASN A 1 102 ? 5.660 -1.597 -19.997 1.00 62.84 102 ASN A O 1
ATOM 851 N N . SER A 1 103 ? 3.751 -0.431 -19.986 1.00 68.00 103 SER A N 1
ATOM 852 C CA . SER A 1 103 ? 3.476 -0.703 -18.568 1.00 68.00 103 SER A CA 1
ATOM 853 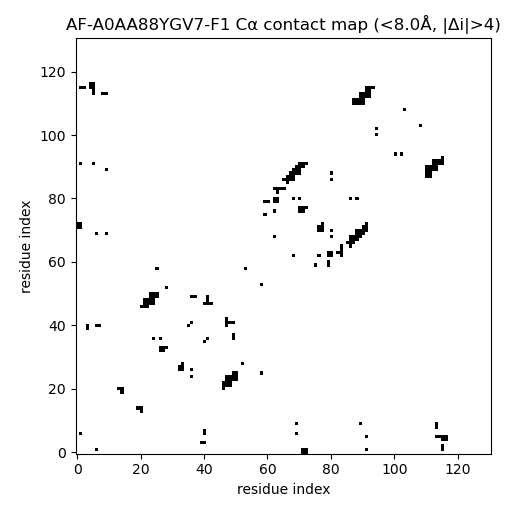C C . SER A 1 103 ? 3.405 -2.201 -18.276 1.00 68.00 103 SER A C 1
ATOM 855 O O . SER A 1 103 ? 3.696 -2.585 -17.144 1.00 68.00 103 SER A O 1
ATOM 857 N N . SER A 1 104 ? 2.990 -3.005 -19.256 1.00 72.00 104 SER A N 1
ATOM 858 C CA . SER A 1 104 ? 2.869 -4.461 -19.154 1.00 72.00 104 SER A CA 1
ATOM 859 C C . SER A 1 104 ? 4.218 -5.161 -18.982 1.00 72.00 104 SER A C 1
ATOM 861 O O . SER A 1 104 ? 4.274 -6.249 -18.421 1.00 72.00 104 SER A O 1
ATOM 863 N N . ASP A 1 105 ? 5.316 -4.533 -19.419 1.00 78.69 105 ASP A N 1
ATOM 864 C CA . ASP A 1 105 ? 6.665 -5.105 -19.292 1.00 78.69 105 ASP A CA 1
ATOM 865 C C . ASP A 1 105 ? 7.172 -5.022 -17.847 1.00 78.69 105 ASP A C 1
ATOM 867 O O . ASP A 1 105 ? 8.052 -5.773 -17.432 1.00 78.69 105 ASP A O 1
ATOM 871 N N . ILE A 1 106 ? 6.622 -4.081 -17.076 1.00 80.56 106 ILE A N 1
ATOM 872 C CA . ILE A 1 106 ? 7.052 -3.776 -15.710 1.00 80.56 106 ILE A CA 1
ATOM 873 C C . ILE A 1 106 ? 6.013 -4.247 -14.696 1.00 80.56 106 ILE A C 1
ATOM 875 O O . ILE A 1 106 ? 6.363 -4.587 -13.573 1.00 80.56 106 ILE A O 1
ATOM 879 N N . TYR A 1 107 ? 4.730 -4.253 -15.044 1.00 86.31 107 TYR A N 1
ATOM 880 C CA . TYR A 1 107 ? 3.646 -4.530 -14.110 1.00 86.31 107 TYR A CA 1
ATOM 881 C C . TYR A 1 107 ? 2.647 -5.512 -14.719 1.00 86.31 107 TYR A C 1
ATOM 883 O O . TYR A 1 107 ? 2.271 -5.324 -15.873 1.00 86.31 107 TYR A O 1
ATOM 891 N N . PRO A 1 108 ? 2.138 -6.487 -13.945 1.00 88.19 108 PRO A N 1
ATOM 892 C CA . PRO A 1 108 ? 1.007 -7.297 -14.378 1.00 88.19 108 PRO A CA 1
ATOM 893 C C . PRO A 1 108 ? -0.199 -6.452 -14.794 1.00 88.19 108 PRO A C 1
ATOM 895 O O . PRO A 1 108 ? -0.558 -5.495 -14.107 1.00 88.19 108 PRO A O 1
ATOM 898 N N . ASP A 1 109 ? -0.890 -6.876 -15.851 1.00 85.12 109 ASP A N 1
ATOM 899 C CA . ASP A 1 109 ? -2.055 -6.160 -16.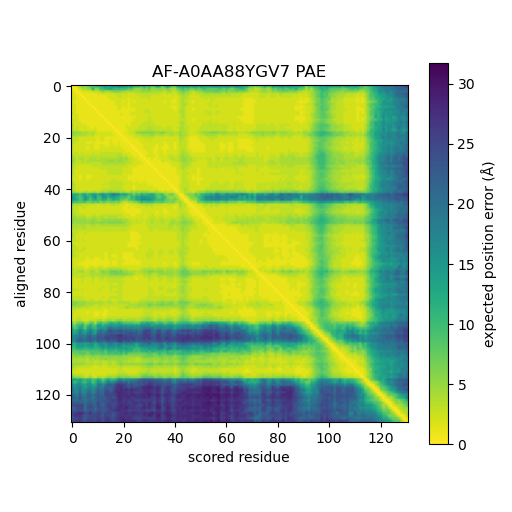392 1.00 85.12 109 ASP A CA 1
ATOM 900 C C . ASP A 1 109 ? -3.230 -6.060 -15.407 1.00 85.12 109 ASP A C 1
ATOM 902 O O . ASP A 1 109 ? -4.043 -5.141 -15.489 1.00 85.12 109 ASP A O 1
ATOM 906 N N . HIS A 1 110 ? -3.316 -6.988 -14.450 1.00 87.38 110 HIS A N 1
ATOM 907 C CA . HIS A 1 110 ? -4.355 -6.983 -13.418 1.00 87.38 110 HIS A CA 1
ATOM 908 C C . HIS A 1 110 ? -4.060 -6.013 -12.259 1.00 87.38 110 HIS A C 1
ATOM 910 O O . HIS A 1 110 ? -4.893 -5.864 -11.364 1.00 87.38 110 HIS A O 1
ATOM 916 N N . TRP A 1 111 ? -2.894 -5.354 -12.234 1.00 91.00 111 TRP A N 1
ATOM 917 C CA . TRP A 1 111 ? -2.601 -4.334 -11.227 1.00 91.00 111 TRP A CA 1
ATOM 918 C C . TRP A 1 111 ? -3.301 -3.024 -11.565 1.00 91.00 111 TRP A C 1
ATOM 920 O O . TRP A 1 111 ? -3.231 -2.503 -12.677 1.00 91.00 111 TRP A O 1
ATOM 930 N N . ILE A 1 112 ? -3.947 -2.450 -10.559 1.00 90.56 112 ILE A N 1
ATOM 931 C CA . ILE A 1 112 ? -4.791 -1.276 -10.712 1.00 90.56 112 ILE A CA 1
ATOM 932 C C . ILE A 1 112 ? -3.916 -0.033 -10.760 1.00 90.56 112 ILE A C 1
ATOM 934 O O . ILE A 1 112 ? -3.222 0.313 -9.802 1.00 90.56 112 ILE A O 1
ATOM 938 N N . LEU A 1 113 ? -3.986 0.674 -11.880 1.00 86.69 113 LEU A N 1
ATOM 939 C CA . LEU A 1 113 ? -3.339 1.963 -12.053 1.00 86.69 113 LEU A CA 1
ATOM 940 C C . LEU A 1 113 ? -4.213 3.071 -11.456 1.00 86.69 113 LEU A C 1
ATOM 942 O O . LEU A 1 113 ? -5.353 3.258 -11.881 1.00 86.69 113 LEU A O 1
ATOM 946 N N . LEU A 1 114 ? -3.677 3.829 -10.497 1.00 82.50 114 LEU A N 1
ATOM 947 C CA . LEU A 1 114 ? -4.298 5.073 -10.042 1.00 82.50 114 LEU A CA 1
ATOM 948 C C . LEU A 1 114 ? -3.429 6.268 -10.434 1.00 82.50 114 LEU A C 1
ATOM 950 O O . LEU A 1 114 ? -2.247 6.341 -10.085 1.00 82.50 114 LEU A O 1
ATOM 954 N N . ASP A 1 115 ? -4.042 7.220 -11.141 1.00 68.12 115 ASP A N 1
ATOM 955 C CA . ASP A 1 115 ? -3.361 8.444 -11.565 1.00 68.12 115 ASP A CA 1
ATOM 956 C C . ASP A 1 115 ? -2.833 9.255 -10.377 1.00 68.12 115 ASP A C 1
ATOM 958 O O . ASP A 1 115 ? -3.522 9.415 -9.360 1.00 68.12 115 ASP A O 1
ATOM 962 N N . GLY A 1 116 ? -1.623 9.803 -10.547 1.00 53.25 116 GLY A N 1
ATOM 963 C CA . GLY A 1 116 ? -1.179 10.998 -9.828 1.00 53.25 116 GLY A CA 1
ATOM 964 C C . GLY A 1 116 ? -2.035 12.221 -10.194 1.00 53.25 116 GLY A C 1
ATOM 965 O O . GLY A 1 116 ? -2.927 12.114 -11.033 1.00 53.25 116 GLY A O 1
ATOM 966 N N . PRO A 1 117 ? -1.828 13.382 -9.546 1.00 42.75 117 PRO A N 1
ATOM 967 C CA . PRO A 1 117 ? -2.658 14.548 -9.811 1.00 42.75 117 PRO A CA 1
ATOM 968 C C . PRO A 1 117 ? -2.467 15.002 -11.264 1.00 42.75 117 PRO A C 1
ATOM 970 O O . PRO A 1 117 ? -1.343 15.275 -11.668 1.00 42.75 117 PRO A O 1
ATOM 973 N N . ASP A 1 118 ? -3.586 15.061 -11.984 1.00 46.09 118 ASP A N 1
ATOM 974 C CA . ASP A 1 118 ? -3.794 15.559 -13.346 1.00 46.09 118 ASP A CA 1
ATOM 975 C C . ASP A 1 118 ? -3.078 14.856 -14.503 1.00 46.09 118 ASP A C 1
ATOM 977 O O . ASP A 1 118 ? -2.057 15.313 -15.002 1.00 46.09 118 ASP A O 1
ATOM 981 N N . LEU A 1 119 ? -3.758 13.850 -15.061 1.00 40.50 119 LEU A N 1
ATOM 982 C CA . LEU A 1 119 ? -3.948 13.756 -16.510 1.00 40.50 119 LEU A CA 1
ATOM 983 C C . LEU A 1 119 ? -5.419 13.412 -16.779 1.00 40.50 119 LEU A C 1
ATOM 985 O O . LEU A 1 119 ? -5.925 12.368 -16.370 1.00 40.50 119 LEU A O 1
ATOM 989 N N . GLY A 1 120 ? -6.133 14.343 -17.410 1.00 37.31 120 GLY A N 1
ATOM 990 C CA . GLY A 1 120 ? -7.531 14.168 -17.783 1.00 37.31 120 GLY A CA 1
ATOM 991 C C . GLY A 1 120 ? -7.737 12.980 -18.725 1.00 37.31 120 GLY A C 1
ATOM 992 O O . GLY A 1 120 ? -6.914 12.718 -19.598 1.00 37.31 120 GLY A O 1
ATOM 993 N N . ASN A 1 121 ? -8.901 12.339 -18.571 1.00 34.06 121 ASN A N 1
ATOM 994 C CA . ASN A 1 121 ? -9.525 11.325 -19.439 1.00 34.06 121 ASN A CA 1
ATOM 995 C C . ASN A 1 121 ? -9.509 9.873 -18.933 1.00 34.06 121 ASN A C 1
ATOM 997 O O . ASN A 1 121 ? -9.002 8.947 -19.563 1.00 34.06 121 ASN A O 1
ATOM 1001 N N . TYR A 1 122 ? -10.269 9.655 -17.858 1.00 43.34 122 TYR A N 1
ATOM 1002 C CA . TYR A 1 122 ? -10.876 8.366 -17.514 1.00 43.34 122 TYR A CA 1
ATOM 1003 C C . TYR A 1 122 ? -11.917 7.948 -18.576 1.00 43.34 122 TYR A C 1
ATOM 1005 O O . TYR A 1 122 ? -13.115 8.185 -18.414 1.00 43.34 122 TYR A O 1
ATOM 1013 N N . LYS A 1 123 ? -11.493 7.308 -19.674 1.00 34.88 123 LYS A N 1
ATOM 1014 C CA . LYS A 1 123 ? -12.429 6.601 -20.579 1.00 34.88 123 LYS A CA 1
ATOM 1015 C C . LYS A 1 123 ? -12.079 5.146 -20.900 1.00 34.88 123 LYS A C 1
ATOM 1017 O O . LYS A 1 123 ? -12.964 4.438 -21.366 1.00 34.88 123 LYS A O 1
ATOM 1022 N N . HIS A 1 124 ? -10.887 4.639 -20.571 1.00 35.84 124 HIS A N 1
ATOM 1023 C CA . HIS A 1 124 ? -10.484 3.301 -21.039 1.00 35.84 124 HIS A CA 1
ATOM 1024 C C . HIS A 1 124 ? -10.587 2.129 -20.049 1.00 35.84 124 HIS A C 1
ATOM 1026 O O . HIS A 1 124 ? -10.551 0.986 -20.494 1.00 35.84 124 HIS A O 1
ATOM 1032 N N . TYR A 1 125 ? -10.831 2.349 -18.752 1.00 39.47 125 TYR A N 1
ATOM 1033 C CA . TYR A 1 125 ? -10.833 1.247 -17.768 1.00 39.47 125 TYR A CA 1
ATOM 1034 C C . TYR A 1 125 ? -12.218 0.751 -17.318 1.00 39.47 125 TYR A C 1
ATOM 1036 O O . TYR A 1 125 ? -12.310 -0.194 -16.541 1.00 39.47 125 TYR A O 1
ATOM 1044 N N . LYS A 1 126 ? -13.319 1.308 -17.846 1.00 33.22 126 LYS A N 1
ATOM 1045 C CA . LYS A 1 126 ? -14.685 0.843 -17.518 1.00 33.22 126 LYS A CA 1
ATOM 1046 C C . LYS A 1 126 ? -15.082 -0.501 -18.151 1.00 33.22 126 LYS A C 1
ATOM 1048 O O . LYS A 1 126 ? -16.168 -0.982 -17.860 1.00 33.22 126 LYS A O 1
ATOM 1053 N N . LYS A 1 127 ? -14.239 -1.127 -18.982 1.00 31.25 127 LYS A N 1
ATOM 1054 C CA . LYS A 1 127 ? -14.600 -2.373 -19.686 1.00 31.25 127 LYS A CA 1
ATOM 1055 C C . LYS A 1 127 ? -14.428 -3.656 -18.851 1.00 31.25 127 LYS A C 1
ATOM 1057 O O . LYS A 1 127 ? -14.858 -4.708 -19.298 1.00 31.25 127 LYS A O 1
ATOM 1062 N N . TRP A 1 128 ? -13.838 -3.581 -17.656 1.00 37.00 128 TRP A N 1
ATOM 1063 C CA . TRP A 1 128 ? -13.416 -4.773 -16.898 1.00 37.00 128 TRP A CA 1
ATOM 1064 C C . TRP A 1 128 ? -14.121 -4.986 -15.548 1.00 37.00 128 TRP A C 1
ATOM 1066 O O . TRP A 1 128 ? -13.720 -5.858 -14.790 1.00 37.00 128 TRP A O 1
ATOM 1076 N N . LEU A 1 129 ? -15.178 -4.224 -15.241 1.00 29.48 129 LEU A N 1
ATOM 1077 C CA . LEU A 1 129 ? -15.990 -4.407 -14.022 1.00 29.48 129 LEU A CA 1
ATOM 1078 C C . LEU A 1 129 ? -17.415 -4.902 -14.319 1.00 29.48 129 LEU A C 1
ATOM 1080 O O . LEU A 1 129 ? -18.328 -4.679 -13.532 1.00 29.48 129 LEU A O 1
ATOM 1084 N N . SER A 1 130 ? -17.604 -5.567 -15.457 1.00 34.09 130 SER A N 1
ATOM 1085 C CA . SER A 1 130 ? -18.846 -6.265 -15.796 1.00 34.09 130 SER A CA 1
ATOM 1086 C C . SER A 1 130 ? -18.554 -7.733 -16.102 1.00 34.09 130 SER A C 1
ATOM 1088 O O . SER A 1 130 ? -18.514 -8.133 -17.267 1.00 34.09 130 SER A O 1
ATOM 1090 N N . VAL A 1 131 ? -18.315 -8.497 -15.041 1.00 39.12 131 VAL A N 1
ATOM 1091 C CA . VAL A 1 131 ? -18.536 -9.947 -14.960 1.00 39.12 131 VAL A CA 1
ATOM 1092 C C . VAL A 1 131 ? -19.021 -10.265 -13.558 1.00 39.12 131 VAL A C 1
ATOM 1094 O O . VAL A 1 131 ? -18.419 -9.716 -12.608 1.00 39.12 131 VAL A O 1
#

Nearest PDB structures (foldseek):
  7fcc-assembly1_A  TM=5.214E-01  e=1.900E-01  Homo sapiens
  4nte-assembly1_A  TM=5.106E-01  e=2.650E+00  Chromobacterium violaceum
  5dxv-assembly2_B  TM=3.231E-01  e=9.235E-01  synthetic construct
  5nv8-assembly1_A  TM=6.643E-01  e=9.894E+00  Pseudomonas putida KT2440
  6j7l-assembly1_A  TM=4.559E-01  e=8.120E+00  Pseudomonas aeruginosa PAO1

Mean predicted aligned error: 8.09 Å

Sequence (131 aa):
MP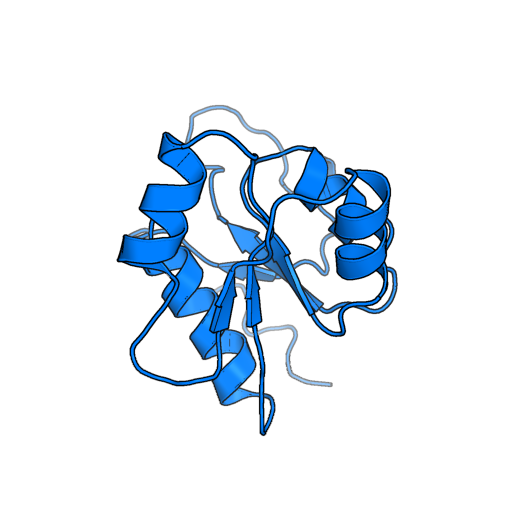NVKYYNKAREYFKSRHKNVKFVVLTSPDLTSRKWCKDNLINKTNDTFLLPENAVEIDMFILINSDHVIISTGTFGWWGAWLNKKATVVKWNNLSGDRKWNSSDIYPDHWILLDGPDLGNYKHYKKWLSV

Solvent-accessible surface area (backbone atoms only — not comparable to full-atom values): 8373 Å² total; per-residue (Å²): 125,78,54,64,67,40,56,52,54,55,50,49,58,48,51,78,75,43,82,91,65,71,43,77,49,83,72,64,81,50,68,67,56,46,50,50,45,52,76,66,62,46,56,96,57,99,39,46,42,76,63,75,86,68,60,69,68,56,56,40,50,51,45,41,70,35,74,56,41,81,36,65,89,48,69,67,45,48,51,22,49,66,68,16,84,80,36,58,37,38,37,67,55,73,78,85,57,98,63,87,69,61,63,67,84,79,38,67,83,87,47,42,76,44,70,48,92,85,75,91,78,95,72,81,75,79,81,77,80,80,127